Protein AF-A0A6B0R515-F1 (afdb_monomer)

Secondary structure (DSSP, 8-state):
-------------------------------HHHHHHHHHHHHHHHHHHHHHHHHHHHTT--HHHHHHHHHHHHS----

Solvent-accessible surface area (backbone atoms only — not comparable to full-atom values): 5153 Å² total; per-residue (Å²): 136,88,86,84,84,89,81,81,88,78,73,80,71,82,79,70,78,79,91,64,85,76,72,77,72,71,76,69,83,60,51,80,63,56,50,50,50,52,52,50,50,50,51,50,50,54,52,48,53,52,49,54,53,48,53,33,57,79,66,71,49,52,73,64,56,52,18,47,52,44,1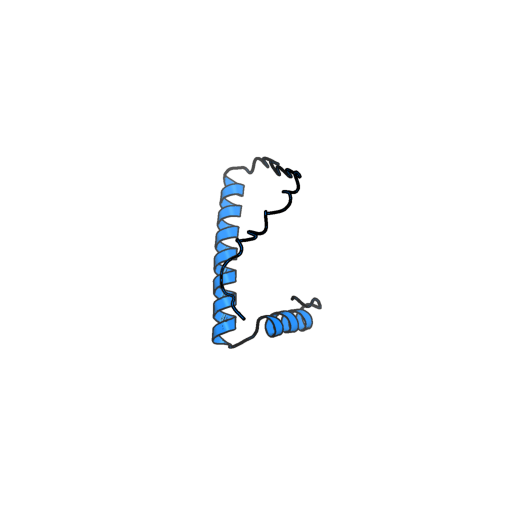6,73,77,70,77,5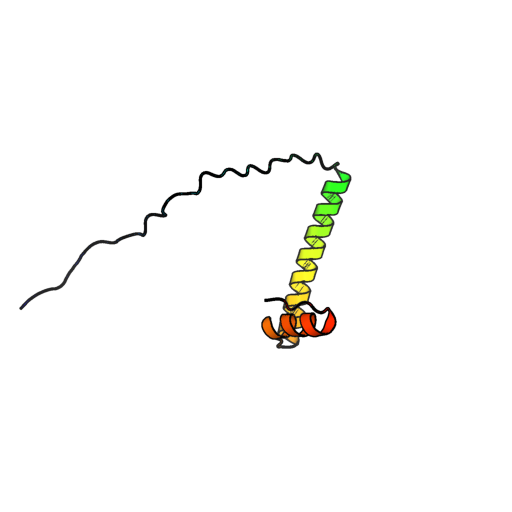2,70,47,133

Foldseek 3Di:
DDDDDDDDDDPPDPPDDPPPPPVPPPPPVQDPVNVVVVVVVVVVVVVVVVVVVVVCVVVVHDPQRVQVVCCVVPVHGDD

pLDDT: mean 77.99, std 20.62, range [42.0, 98.31]

InterPro domains:
  IPR000327 POU-specific domain [PF00157] (42-79)
  IPR000327 POU-specific domain [PS51179] (37-79)
  IPR010982 Lambda repressor-like, DNA-binding domain superfamily [G3DSA:1.10.260.40] (41-79)
  IPR010982 Lambda repressor-like, DNA-binding domain superfamily [SSF47413] (37-79)

Nearest PDB structures (foldseek):
  6yov-assembly1_K  TM=9.850E-01  e=4.877E-03  Aequorea victoria
  8bx1-assembly1_A  TM=9.572E-01  e=4.529E-03  Mus musculus

Organism: NCBI:txid72004

Radius of gyration: 24.23 Å; Cα contacts (8 Å, |Δi|>4): 22; chains: 1; bounding box: 48×63×42 Å

Sequence (79 aa):
MESNPSSEGASPEPCATPAGAVKLHKKLELNPKESQDIKALQKNLEQSAKLVKQKRITLESTQAAVGLTLGVLFGKVFS

Mean predicted aligned error: 15.95 Å

Structure (mmCIF, N/CA/C/O backbone):
data_AF-A0A6B0R515-F1
#
_entry.id   AF-A0A6B0R515-F1
#
loop_
_atom_site.group_PDB
_atom_site.id
_atom_site.type_symbol
_atom_site.label_atom_id
_atom_site.label_alt_id
_atom_site.label_comp_id
_atom_site.label_asym_id
_atom_site.label_entity_id
_atom_site.label_seq_id
_atom_site.pdbx_PDB_ins_code
_atom_site.Cartn_x
_atom_site.Cartn_y
_atom_site.Cartn_z
_atom_site.occupancy
_atom_site.B_iso_or_equiv
_atom_site.auth_seq_id
_atom_site.auth_comp_id
_atom_site.auth_asym_id
_atom_site.auth_atom_id
_atom_site.pdbx_PDB_model_num
ATOM 1 N N . MET A 1 1 ? 24.326 53.998 -22.455 1.00 45.12 1 MET A N 1
ATOM 2 C CA . MET A 1 1 ? 22.869 53.822 -22.317 1.00 45.12 1 MET A CA 1
ATOM 3 C C . MET A 1 1 ? 22.640 52.954 -21.106 1.00 45.12 1 MET A C 1
ATOM 5 O O . MET A 1 1 ? 23.086 51.816 -21.069 1.00 45.12 1 MET A O 1
ATOM 9 N N . GLU A 1 2 ? 22.096 53.600 -20.088 1.00 48.00 2 GLU A N 1
ATOM 10 C CA . GLU A 1 2 ? 21.743 53.068 -18.780 1.00 48.00 2 GLU A CA 1
ATOM 11 C C . GLU A 1 2 ? 20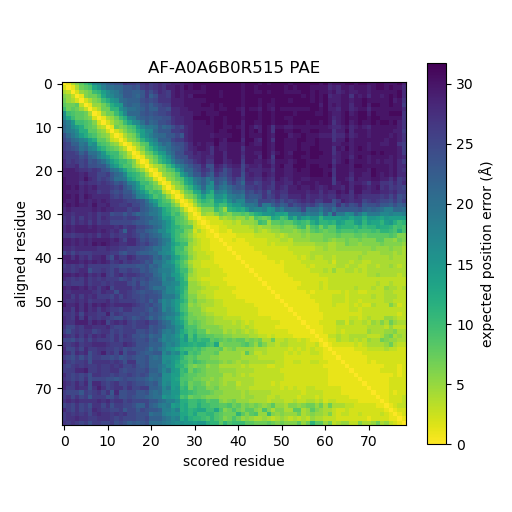.576 52.085 -18.901 1.00 48.00 2 GLU A C 1
ATOM 13 O O . GLU A 1 2 ? 19.733 52.258 -19.780 1.00 48.00 2 GLU A O 1
ATOM 18 N N . SER A 1 3 ? 20.495 51.089 -18.015 1.00 47.22 3 SER A N 1
ATOM 19 C CA . SER A 1 3 ? 19.454 51.019 -16.970 1.00 47.22 3 SER A CA 1
ATOM 20 C C . SER A 1 3 ? 19.325 49.606 -16.373 1.00 47.22 3 SER A C 1
ATOM 22 O O . SER A 1 3 ? 18.989 48.630 -17.032 1.00 47.22 3 SER A O 1
ATOM 24 N N . ASN A 1 4 ? 19.593 49.531 -15.076 1.00 47.94 4 ASN A N 1
ATOM 25 C CA . ASN A 1 4 ? 18.829 48.784 -14.072 1.00 47.94 4 ASN A CA 1
ATOM 26 C C . ASN A 1 4 ? 18.583 49.823 -12.948 1.00 47.94 4 ASN A C 1
ATOM 28 O O . ASN A 1 4 ? 19.435 50.713 -12.839 1.00 47.94 4 ASN A O 1
ATOM 32 N N . PRO A 1 5 ? 17.532 49.771 -12.095 1.00 57.31 5 PRO A N 1
ATOM 33 C CA . PRO A 1 5 ? 16.745 48.591 -11.703 1.00 57.31 5 PRO A CA 1
ATOM 34 C C . PRO A 1 5 ? 15.221 48.847 -11.461 1.00 57.31 5 PRO A C 1
ATOM 36 O O . PRO A 1 5 ? 14.735 49.966 -11.552 1.00 57.31 5 PRO A O 1
ATOM 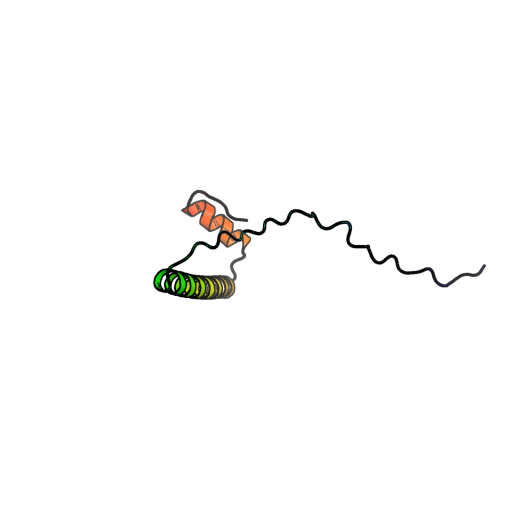39 N N . SER A 1 6 ? 14.513 47.798 -11.012 1.00 50.97 6 SER A N 1
ATOM 40 C CA . SER A 1 6 ? 13.241 47.815 -10.249 1.00 50.97 6 SER A CA 1
ATOM 41 C C . SER A 1 6 ? 11.911 47.980 -11.008 1.00 50.97 6 SER A C 1
ATOM 43 O O . SER A 1 6 ? 11.589 49.050 -11.510 1.00 50.97 6 SER A O 1
ATOM 45 N N . SER A 1 7 ? 11.063 46.944 -10.959 1.00 53.84 7 SER A N 1
ATOM 46 C CA . SER A 1 7 ? 9.604 47.111 -10.892 1.00 53.84 7 SER A CA 1
ATOM 47 C C . SER A 1 7 ? 8.967 45.876 -10.246 1.00 53.84 7 SER A C 1
ATOM 49 O O . SER A 1 7 ? 8.921 44.797 -10.826 1.00 53.84 7 SER A O 1
ATOM 51 N N . GLU A 1 8 ? 8.624 46.064 -8.973 1.00 52.88 8 GLU A N 1
ATOM 52 C CA . GLU A 1 8 ? 7.377 45.666 -8.315 1.00 52.88 8 GLU A CA 1
ATOM 53 C C . GLU A 1 8 ? 6.796 44.261 -8.549 1.00 52.88 8 GLU A C 1
ATOM 55 O O . GLU A 1 8 ? 6.453 43.838 -9.650 1.00 52.88 8 GLU A O 1
ATOM 60 N N . GLY A 1 9 ? 6.615 43.546 -7.436 1.00 51.00 9 GLY A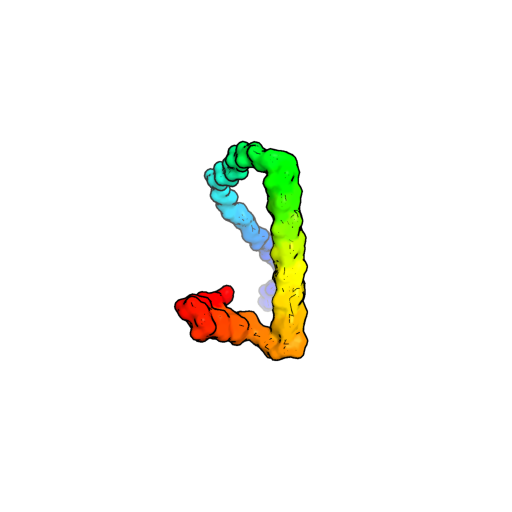 N 1
ATOM 61 C CA . GLY A 1 9 ? 5.967 42.247 -7.405 1.00 51.00 9 GLY A CA 1
ATOM 62 C C . GLY A 1 9 ? 4.525 42.288 -7.901 1.00 51.00 9 GLY A C 1
ATOM 63 O O . GLY A 1 9 ? 3.707 43.065 -7.423 1.00 51.00 9 GLY A O 1
ATOM 64 N N . ALA A 1 10 ? 4.190 41.345 -8.773 1.00 42.00 10 ALA A N 1
ATOM 65 C CA . ALA A 1 10 ? 2.824 40.883 -8.945 1.00 42.00 10 ALA A CA 1
ATOM 66 C C . ALA A 1 10 ? 2.701 39.538 -8.223 1.00 42.00 10 ALA A C 1
ATOM 68 O O . ALA A 1 10 ? 2.895 38.466 -8.796 1.00 42.00 10 ALA A O 1
ATOM 69 N N . SER A 1 11 ? 2.428 39.622 -6.920 1.00 53.88 11 SER A N 1
ATOM 70 C CA . SER A 1 11 ? 1.808 38.534 -6.171 1.00 53.88 11 SER A CA 1
ATOM 71 C C . SER A 1 11 ? 0.544 38.130 -6.932 1.00 53.88 11 SER A C 1
ATOM 73 O O . SER A 1 11 ? -0.316 38.995 -7.106 1.00 53.88 11 SER A O 1
ATOM 75 N N . PRO A 1 12 ? 0.400 36.882 -7.415 1.00 58.31 12 PRO A N 1
ATOM 76 C CA . PRO A 1 12 ? -0.858 36.464 -8.002 1.00 58.31 12 PRO A CA 1
ATOM 77 C C . PRO A 1 12 ? -1.897 36.507 -6.887 1.00 58.31 12 PRO A C 1
ATOM 79 O O . PRO A 1 12 ? -1.872 35.705 -5.953 1.00 58.31 12 PRO A O 1
ATOM 82 N N . GLU A 1 13 ? -2.768 37.508 -6.952 1.00 49.62 13 GLU A N 1
ATOM 83 C CA . GLU A 1 13 ? -3.939 37.582 -6.103 1.00 49.62 13 GLU A CA 1
ATOM 84 C C . GLU A 1 13 ? -4.728 36.282 -6.315 1.00 49.62 13 GLU A C 1
ATOM 86 O O . GLU A 1 13 ? -5.013 35.919 -7.465 1.00 49.62 13 GLU A O 1
ATOM 91 N N . PRO A 1 14 ? -5.014 35.515 -5.249 1.00 47.97 14 PRO A N 1
ATOM 92 C CA . PRO A 1 14 ? -5.760 34.276 -5.365 1.00 47.97 14 PRO A CA 1
ATOM 93 C C . PRO A 1 14 ? -7.178 34.627 -5.810 1.00 47.97 14 PRO A C 1
ATOM 95 O O . PRO A 1 14 ? -8.025 35.028 -5.013 1.00 47.97 14 PRO A O 1
ATOM 98 N N . CYS A 1 15 ? -7.415 34.514 -7.117 1.00 50.88 15 CYS A N 1
ATOM 99 C CA . CYS A 1 15 ? -8.714 34.748 -7.718 1.00 50.88 15 CYS A CA 1
ATOM 100 C C . CYS A 1 15 ? -9.751 33.825 -7.078 1.00 50.88 15 CYS A C 1
ATOM 102 O O . CYS A 1 15 ? -9.696 32.605 -7.219 1.00 50.88 15 CYS A O 1
ATOM 104 N N . ALA A 1 16 ? -10.686 34.479 -6.391 1.00 51.97 16 ALA A N 1
ATOM 105 C CA . ALA A 1 16 ? -12.044 34.063 -6.092 1.00 51.97 16 ALA A CA 1
ATOM 106 C C . ALA A 1 16 ? -12.225 32.587 -5.709 1.00 51.97 16 ALA A C 1
ATOM 108 O O . ALA A 1 16 ? -12.500 31.711 -6.529 1.00 51.97 16 ALA A O 1
ATOM 109 N N . THR A 1 17 ? -12.202 32.368 -4.396 1.00 55.16 17 THR A N 1
ATOM 110 C CA . THR A 1 17 ? -12.966 31.339 -3.693 1.00 55.16 17 THR A CA 1
ATOM 111 C C . THR A 1 17 ? -14.270 31.015 -4.434 1.00 55.16 17 THR A C 1
ATOM 113 O O . THR A 1 17 ? -15.131 31.894 -4.551 1.00 55.16 17 THR A O 1
ATOM 116 N N . PRO A 1 18 ? -14.507 29.765 -4.866 1.00 52.50 18 PRO A N 1
ATOM 117 C CA . PRO A 1 18 ? -15.862 29.318 -5.101 1.00 52.50 18 PRO A CA 1
ATOM 118 C C . PRO A 1 18 ? -16.570 29.361 -3.747 1.00 52.50 18 PRO A C 1
ATOM 120 O O . PRO A 1 18 ? -16.345 28.518 -2.875 1.00 52.50 18 PRO A O 1
ATOM 123 N N . ALA A 1 19 ? -17.404 30.383 -3.557 1.00 55.41 19 ALA A N 1
ATOM 124 C CA . ALA A 1 19 ? -18.438 30.433 -2.536 1.00 55.41 19 ALA A CA 1
ATOM 125 C C . ALA A 1 19 ? -19.457 29.327 -2.845 1.00 55.41 19 ALA A C 1
ATOM 127 O O . ALA A 1 19 ? 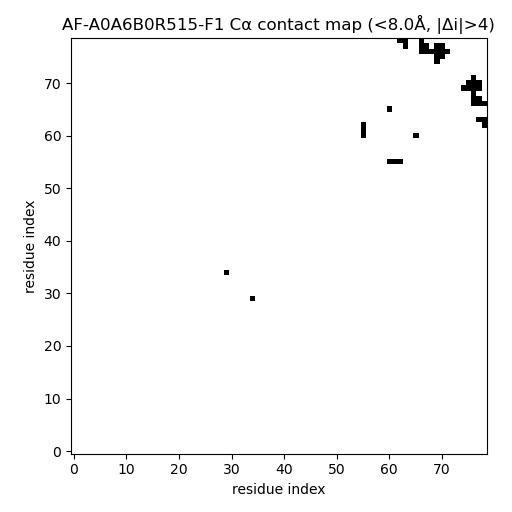-20.539 29.546 -3.375 1.00 55.41 19 ALA A O 1
ATOM 128 N N . GLY A 1 20 ? -19.052 28.101 -2.555 1.00 46.25 20 GLY A N 1
ATOM 129 C CA . GLY A 1 20 ? -19.844 26.895 -2.641 1.00 46.25 20 GLY A CA 1
ATOM 130 C C . GLY A 1 20 ? -19.576 26.132 -1.368 1.00 46.25 20 GLY A C 1
ATOM 131 O O . GLY A 1 20 ? -18.880 25.122 -1.373 1.00 46.25 20 GLY A O 1
ATOM 132 N N . ALA A 1 21 ? -20.076 26.678 -0.261 1.00 56.94 21 ALA A N 1
ATOM 133 C CA . ALA A 1 21 ? -20.169 25.987 1.004 1.00 56.94 21 ALA A CA 1
ATOM 134 C C . ALA A 1 21 ? -20.976 24.702 0.796 1.00 56.94 21 ALA A C 1
ATOM 136 O O . ALA A 1 21 ? -22.173 24.646 1.068 1.00 56.94 21 ALA A O 1
ATOM 137 N N . VAL A 1 22 ? -20.311 23.625 0.387 1.00 54.69 22 VAL A N 1
ATOM 138 C CA . VAL A 1 22 ? -20.785 22.289 0.711 1.00 54.69 22 VAL A CA 1
ATOM 139 C C . VAL A 1 22 ? -20.386 22.085 2.162 1.00 54.69 22 VAL A C 1
ATOM 141 O O . VAL A 1 22 ? -19.443 21.374 2.502 1.00 54.69 22 VAL A O 1
ATOM 144 N N . LYS A 1 23 ? -21.109 22.779 3.045 1.00 54.38 23 LYS A N 1
ATOM 145 C CA . LYS A 1 23 ? -21.212 22.409 4.444 1.00 54.38 23 LYS A CA 1
ATOM 146 C C . LYS A 1 23 ? -21.868 21.034 4.432 1.00 54.38 23 LYS A C 1
ATOM 148 O O . LYS A 1 23 ? -23.078 20.904 4.589 1.00 54.38 23 LYS A O 1
ATOM 153 N N . LEU A 1 24 ? -21.064 19.994 4.228 1.00 51.16 24 LEU A N 1
ATOM 154 C CA . LEU A 1 24 ? -21.456 18.610 4.430 1.00 51.16 24 LEU A CA 1
ATOM 155 C C . LEU A 1 24 ? -21.506 18.372 5.945 1.00 51.16 24 LEU A C 1
ATOM 157 O O . LEU A 1 24 ? -20.830 17.520 6.498 1.00 51.16 24 LEU A O 1
ATOM 161 N N . HIS A 1 25 ? -22.339 19.150 6.636 1.00 48.91 25 HIS A N 1
ATOM 162 C CA . HIS A 1 25 ? -22.891 18.766 7.922 1.00 48.91 25 HIS A CA 1
ATOM 163 C C . HIS A 1 25 ? -24.149 17.950 7.644 1.00 48.91 25 HIS A C 1
ATOM 165 O O . HIS A 1 25 ? -25.250 18.291 8.067 1.00 48.91 25 HIS A O 1
ATOM 171 N N . LYS A 1 26 ? -23.974 16.804 6.983 1.00 52.53 26 LYS A N 1
ATOM 172 C CA . LYS A 1 26 ? -24.749 15.661 7.439 1.00 52.53 26 LYS A CA 1
ATOM 173 C C . LYS A 1 26 ? -24.085 15.272 8.749 1.00 52.53 26 LYS A C 1
ATOM 175 O O . LYS A 1 26 ? -23.087 14.559 8.750 1.00 52.53 26 LYS A O 1
ATOM 180 N N . LYS A 1 27 ? -24.594 15.806 9.864 1.00 57.25 27 LYS A N 1
ATOM 181 C CA . LYS A 1 27 ? -24.387 15.185 11.172 1.00 57.25 27 LYS A CA 1
ATOM 182 C C . LYS A 1 27 ? -25.112 13.841 11.078 1.00 57.25 27 LYS A C 1
ATOM 184 O O . LYS A 1 27 ? -26.260 13.727 11.482 1.00 57.25 27 LYS A O 1
ATOM 189 N N . LEU A 1 28 ? -24.477 12.879 10.403 1.00 56.38 28 LEU A N 1
ATOM 190 C CA . LEU A 1 28 ? -24.789 11.473 10.554 1.00 56.38 28 LEU A CA 1
ATOM 191 C C . LEU A 1 28 ? -24.519 11.257 12.035 1.00 56.38 28 LEU A C 1
ATOM 193 O O . LEU A 1 28 ? -23.369 11.365 12.469 1.00 56.38 28 LEU A O 1
ATOM 197 N N . GLU A 1 29 ? -25.578 11.155 12.828 1.00 58.00 29 GLU A N 1
ATOM 198 C CA . GLU A 1 29 ? -25.450 10.813 14.232 1.00 58.00 29 GLU A CA 1
ATOM 199 C C . GLU A 1 29 ? -24.988 9.354 14.278 1.00 58.00 29 GLU A C 1
ATOM 201 O O . GLU A 1 29 ? -25.776 8.432 14.431 1.00 58.00 29 GLU A O 1
ATOM 206 N N . LEU A 1 30 ? -23.698 9.152 14.006 1.00 61.62 30 LEU A N 1
ATOM 207 C CA . LEU A 1 30 ? -23.025 7.885 14.202 1.00 61.62 30 LEU A CA 1
ATOM 208 C C . LEU A 1 30 ? -23.129 7.595 15.679 1.00 61.62 30 LEU A C 1
ATOM 210 O O . LEU A 1 30 ? -22.712 8.423 16.505 1.00 61.62 30 LEU A O 1
ATOM 214 N N . ASN A 1 31 ? -23.669 6.430 16.012 1.00 79.06 31 ASN A N 1
ATOM 215 C CA . ASN A 1 31 ? -23.676 6.048 17.405 1.00 79.06 31 ASN A CA 1
ATOM 216 C C . ASN A 1 31 ? -22.206 5.955 17.895 1.00 79.06 31 ASN A C 1
ATOM 218 O O . ASN A 1 31 ? -21.264 5.816 17.098 1.00 79.06 31 ASN A O 1
ATOM 222 N N . PRO A 1 32 ? -21.957 6.029 19.210 1.00 77.62 32 PRO A N 1
ATOM 223 C CA . PRO A 1 32 ? -20.595 5.974 19.737 1.00 77.62 32 PRO A CA 1
ATOM 224 C C . PRO A 1 32 ? -19.798 4.732 19.296 1.00 77.62 32 PRO A C 1
ATOM 226 O O . PRO A 1 32 ? -18.576 4.807 19.192 1.00 77.62 32 PRO A O 1
ATOM 229 N N . LYS A 1 33 ? -20.477 3.614 19.005 1.00 79.75 33 LYS A N 1
ATOM 230 C CA . LYS A 1 33 ? -19.883 2.356 18.533 1.00 79.75 33 LYS A CA 1
ATOM 231 C C . LYS A 1 33 ? -19.385 2.478 17.089 1.00 79.75 33 LYS A C 1
ATOM 233 O O . LYS A 1 33 ? -18.211 2.254 16.829 1.00 79.75 33 LYS A O 1
ATOM 238 N N . GLU A 1 34 ? -20.231 2.943 16.179 1.00 80.19 34 GLU A N 1
ATOM 239 C CA . GLU A 1 34 ? -19.905 3.132 14.766 1.00 80.19 34 GLU A CA 1
ATOM 240 C C . GLU A 1 34 ? -18.810 4.196 14.590 1.00 80.19 34 GLU A C 1
ATOM 242 O O . GLU A 1 34 ? -17.920 4.053 13.756 1.00 80.19 34 GLU A O 1
ATOM 247 N N . SER A 1 35 ? -18.810 5.244 15.424 1.00 85.81 35 SER A N 1
ATOM 248 C CA . SER A 1 35 ? -17.726 6.237 15.454 1.00 85.81 35 SER A CA 1
ATOM 249 C C . SER A 1 35 ? -16.378 5.618 15.856 1.00 85.81 35 SER A C 1
ATOM 251 O O . SER A 1 35 ? -15.338 5.958 15.283 1.00 85.81 35 SER A O 1
ATOM 253 N N . GLN A 1 36 ? -16.371 4.684 16.812 1.00 91.12 36 GLN A N 1
ATOM 254 C CA . GLN A 1 36 ? -15.163 3.938 17.181 1.00 91.12 36 GLN A CA 1
ATOM 255 C C . GLN A 1 36 ? -14.712 2.992 16.066 1.00 91.12 36 GLN A C 1
ATOM 257 O O . GLN A 1 36 ? -13.518 2.960 15.758 1.00 91.12 36 GLN A O 1
ATOM 262 N N . ASP A 1 37 ? -15.644 2.291 15.424 1.00 92.81 37 ASP A N 1
ATOM 263 C CA . ASP A 1 37 ? -15.342 1.362 14.333 1.00 92.81 37 ASP A CA 1
ATOM 264 C C . ASP A 1 37 ? -14.776 2.097 13.111 1.00 92.81 37 ASP A C 1
ATOM 266 O O . ASP A 1 37 ? -13.772 1.671 12.538 1.00 92.81 37 ASP A O 1
ATOM 270 N N . ILE A 1 38 ? -15.319 3.271 12.767 1.00 93.62 38 ILE A N 1
ATOM 271 C CA . ILE A 1 38 ? -14.766 4.127 11.707 1.00 93.62 38 ILE A CA 1
ATOM 272 C C . ILE A 1 38 ? -13.357 4.602 12.069 1.00 93.62 38 ILE A C 1
ATOM 274 O O . ILE A 1 38 ? -12.469 4.586 11.215 1.00 93.62 38 ILE A O 1
ATOM 278 N N . LYS A 1 39 ? -13.103 4.985 13.327 1.00 94.12 39 LYS A N 1
ATOM 279 C CA . LYS A 1 39 ? -11.747 5.352 13.775 1.00 94.12 39 LYS A CA 1
ATOM 280 C C . LYS A 1 39 ? -10.780 4.171 13.697 1.00 94.12 39 LYS A C 1
ATOM 282 O O . LYS A 1 39 ? -9.618 4.366 13.341 1.00 94.12 39 LYS A O 1
ATOM 287 N N . ALA A 1 40 ? -11.227 2.961 14.026 1.00 95.06 40 ALA A N 1
ATOM 288 C CA . ALA A 1 40 ? -10.418 1.753 13.892 1.00 95.06 40 ALA A CA 1
ATOM 289 C C . ALA A 1 40 ? -10.116 1.448 12.416 1.00 95.06 40 ALA A C 1
ATOM 291 O O . ALA A 1 40 ? -8.959 1.200 12.068 1.00 95.06 40 ALA A O 1
ATOM 292 N N . LEU A 1 41 ? -11.118 1.566 11.541 1.00 95.62 41 LEU A N 1
ATOM 293 C CA . LEU A 1 41 ? -10.965 1.400 10.097 1.00 95.62 41 LEU A CA 1
ATOM 294 C C . LEU A 1 41 ? -9.989 2.426 9.509 1.00 95.62 41 LEU A C 1
ATOM 296 O O . LEU A 1 41 ? -9.089 2.050 8.766 1.00 95.62 41 LEU A O 1
ATOM 300 N N . GLN A 1 42 ? -10.101 3.704 9.882 1.00 97.12 42 GLN A N 1
ATOM 301 C CA . GLN A 1 42 ? -9.172 4.752 9.441 1.00 97.12 42 GLN A CA 1
ATOM 302 C C . GLN A 1 42 ? -7.725 4.435 9.832 1.00 97.12 42 GLN A C 1
ATOM 304 O O . GLN A 1 42 ? -6.824 4.546 9.000 1.00 97.12 42 GLN A O 1
ATOM 309 N N . LYS A 1 43 ? -7.497 3.980 11.072 1.00 97.62 43 LYS A N 1
ATOM 310 C CA . LYS A 1 43 ? -6.164 3.554 11.524 1.00 97.62 43 LYS A CA 1
ATOM 311 C C . LYS A 1 43 ? -5.646 2.362 10.723 1.00 97.62 43 LYS A C 1
ATOM 313 O O . LYS A 1 43 ? -4.482 2.363 10.328 1.00 97.62 43 LYS A O 1
ATOM 318 N N . ASN A 1 44 ? -6.496 1.369 10.459 1.00 97.00 44 ASN A N 1
ATOM 319 C CA . ASN A 1 44 ? -6.121 0.206 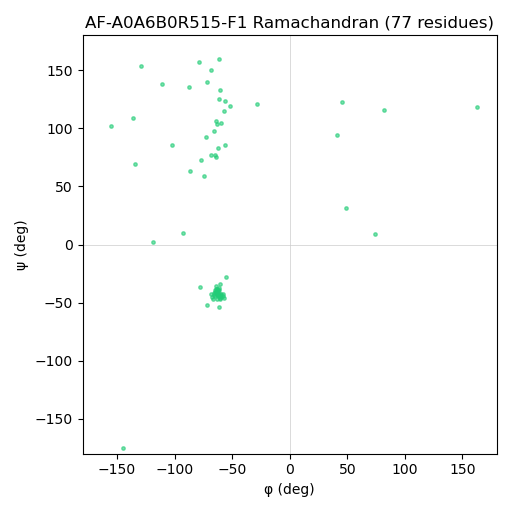9.660 1.00 97.00 44 ASN A CA 1
ATOM 320 C C . ASN A 1 44 ? -5.760 0.605 8.220 1.00 97.00 44 ASN A C 1
ATOM 322 O O . ASN A 1 44 ? -4.730 0.170 7.707 1.00 97.00 44 ASN A O 1
ATOM 326 N N . LEU A 1 45 ? -6.538 1.499 7.604 1.00 97.25 45 LEU A N 1
ATOM 327 C CA . LEU A 1 45 ? -6.255 2.025 6.270 1.00 97.25 45 LEU A CA 1
ATOM 328 C C . LEU A 1 45 ? -4.932 2.796 6.234 1.00 97.25 45 LEU A C 1
ATOM 330 O O . LEU A 1 45 ? -4.122 2.558 5.339 1.00 97.25 45 LEU A O 1
ATOM 334 N N . GLU A 1 46 ? -4.653 3.649 7.222 1.00 97.81 46 GLU A N 1
ATOM 335 C CA . GLU A 1 46 ? -3.370 4.356 7.309 1.00 97.81 46 GLU A CA 1
ATOM 336 C C . GLU A 1 46 ? -2.192 3.374 7.432 1.00 97.81 46 GLU A C 1
ATOM 338 O O . GLU A 1 46 ? -1.181 3.510 6.735 1.00 97.81 46 GLU A O 1
ATOM 343 N N . GLN A 1 47 ? -2.327 2.350 8.277 1.00 98.31 47 GLN A N 1
ATOM 344 C CA . GLN A 1 47 ? -1.316 1.301 8.415 1.00 98.31 47 GLN A CA 1
ATOM 345 C C . GLN A 1 47 ? -1.137 0.508 7.115 1.00 98.31 47 GLN A C 1
ATOM 347 O O . GLN A 1 47 ? -0.001 0.239 6.717 1.00 98.31 47 GLN A O 1
ATOM 352 N N . SER A 1 48 ? -2.230 0.193 6.417 1.00 95.50 48 SER A N 1
ATOM 353 C CA . SER A 1 48 ? -2.183 -0.497 5.128 1.00 95.50 48 SER A CA 1
ATOM 354 C C . SER A 1 48 ? -1.444 0.336 4.076 1.00 95.50 48 SER A C 1
ATOM 356 O O . SER A 1 48 ? -0.553 -0.179 3.402 1.00 95.50 48 SER A O 1
ATOM 358 N N . ALA A 1 49 ? -1.706 1.645 4.005 1.00 96.69 49 ALA A N 1
ATOM 359 C CA . ALA A 1 49 ? -1.045 2.548 3.071 1.00 96.69 49 ALA A CA 1
ATOM 360 C C . ALA A 1 49 ? 0.461 2.654 3.355 1.00 96.69 49 ALA A C 1
ATOM 362 O O . ALA A 1 49 ? 1.278 2.617 2.428 1.00 96.69 49 ALA A O 1
ATOM 363 N N . LYS A 1 50 ? 0.848 2.721 4.637 1.00 97.81 50 LYS A N 1
ATOM 364 C CA . LYS A 1 50 ? 2.260 2.692 5.053 1.00 97.81 50 LYS A CA 1
ATOM 365 C C . LYS A 1 50 ? 2.944 1.398 4.613 1.00 97.81 50 LYS A C 1
ATOM 367 O O . LYS A 1 50 ? 4.022 1.458 4.021 1.00 97.81 50 LYS A O 1
ATOM 372 N N . LEU A 1 51 ? 2.304 0.250 4.840 1.00 97.38 51 LEU A N 1
ATOM 373 C CA . LEU A 1 51 ? 2.842 -1.055 4.457 1.00 97.38 51 LEU A CA 1
ATOM 374 C C . LEU A 1 51 ? 2.970 -1.207 2.935 1.00 97.38 51 LEU A C 1
ATOM 376 O O . LEU A 1 51 ? 4.006 -1.663 2.450 1.00 97.38 51 LEU A O 1
ATOM 380 N N . VAL A 1 52 ? 1.956 -0.796 2.170 1.00 95.19 52 VAL A N 1
ATOM 381 C CA . VAL A 1 52 ? 1.988 -0.821 0.698 1.00 95.19 52 VAL A CA 1
ATOM 382 C C . VAL A 1 52 ? 3.136 0.040 0.177 1.00 95.19 52 VAL A C 1
ATOM 384 O O . VAL A 1 52 ? 3.914 -0.411 -0.666 1.00 95.19 52 VAL A O 1
ATOM 387 N N . LYS A 1 53 ? 3.310 1.251 0.723 1.00 95.19 53 LYS A N 1
ATOM 388 C CA . LYS A 1 53 ? 4.420 2.137 0.351 1.00 95.19 53 LYS A CA 1
ATOM 389 C C . LYS A 1 53 ? 5.778 1.506 0.663 1.00 95.19 53 LYS A C 1
ATOM 391 O O . LYS A 1 53 ? 6.672 1.596 -0.178 1.00 95.19 53 LYS A O 1
ATOM 396 N N . GLN A 1 54 ? 5.922 0.874 1.829 1.00 97.69 54 GLN A N 1
ATOM 397 C CA . GLN A 1 54 ? 7.146 0.179 2.227 1.00 97.69 54 GLN A CA 1
ATOM 398 C C . GLN A 1 54 ? 7.466 -0.965 1.262 1.00 97.69 54 GLN A C 1
ATOM 400 O O . GLN A 1 54 ? 8.544 -0.968 0.678 1.00 97.69 54 GLN A O 1
ATOM 405 N N . LYS A 1 55 ? 6.516 -1.880 1.026 1.00 95.44 55 LYS A N 1
ATOM 406 C CA . LYS A 1 55 ? 6.704 -3.023 0.117 1.00 95.44 55 LYS A CA 1
ATOM 407 C C . LYS A 1 55 ? 7.058 -2.584 -1.297 1.00 95.44 55 LYS A C 1
ATOM 409 O O . LYS A 1 55 ? 7.968 -3.147 -1.891 1.00 95.44 55 LYS A O 1
ATOM 414 N N . ARG A 1 56 ? 6.386 -1.549 -1.807 1.00 94.12 56 ARG A N 1
ATOM 415 C CA . ARG A 1 56 ? 6.699 -0.953 -3.107 1.00 94.12 56 ARG A CA 1
ATOM 416 C C . ARG A 1 56 ? 8.156 -0.480 -3.174 1.00 94.12 56 ARG A C 1
ATOM 418 O O . ARG A 1 56 ? 8.814 -0.753 -4.164 1.00 94.12 56 ARG A O 1
ATOM 425 N N . ILE A 1 57 ? 8.646 0.225 -2.149 1.00 95.25 57 ILE A N 1
ATOM 426 C CA . ILE A 1 57 ? 10.035 0.720 -2.119 1.00 95.25 57 ILE A CA 1
ATOM 427 C C . ILE A 1 57 ? 11.024 -0.444 -2.002 1.00 95.25 57 ILE A C 1
ATOM 429 O O . ILE A 1 57 ? 11.992 -0.477 -2.745 1.00 95.25 57 ILE A O 1
ATOM 433 N N . THR A 1 58 ? 10.773 -1.411 -1.114 1.00 92.12 58 THR A N 1
ATOM 434 C CA . THR A 1 58 ? 11.636 -2.592 -0.931 1.00 92.12 58 THR A CA 1
ATOM 435 C C . THR A 1 58 ? 11.754 -3.434 -2.198 1.00 92.12 58 THR A C 1
ATOM 437 O O . THR A 1 58 ? 12.803 -4.009 -2.450 1.00 92.12 58 THR A O 1
ATOM 440 N N . LEU A 1 59 ? 10.682 -3.507 -2.986 1.00 94.25 59 LEU A N 1
ATOM 441 C CA . LEU A 1 59 ? 10.660 -4.206 -4.269 1.00 94.25 59 LEU A CA 1
ATOM 442 C C . LEU A 1 59 ? 10.997 -3.280 -5.451 1.00 94.25 59 LEU A C 1
ATOM 444 O O . LEU A 1 59 ? 10.746 -3.641 -6.596 1.00 94.25 59 LEU A O 1
ATOM 448 N N . GLU A 1 60 ? 11.460 -2.057 -5.171 1.00 94.94 60 GLU A N 1
ATOM 449 C CA . GLU A 1 60 ? 11.854 -1.041 -6.159 1.00 94.94 60 GLU A CA 1
ATOM 450 C C . GLU A 1 60 ? 10.812 -0.814 -7.270 1.00 94.94 60 GLU A C 1
ATOM 452 O O . GLU A 1 60 ? 11.115 -0.482 -8.414 1.00 94.94 60 GLU A O 1
ATOM 457 N N . SER A 1 61 ? 9.536 -0.990 -6.930 1.00 92.19 61 SER A N 1
ATOM 458 C CA . SER A 1 61 ? 8.430 -0.927 -7.878 1.00 92.19 61 SER A CA 1
ATOM 459 C C . SER A 1 61 ? 7.932 0.509 -8.033 1.00 92.19 61 SER A C 1
ATOM 461 O O . SER A 1 61 ? 7.720 1.231 -7.057 1.00 92.19 61 SER A O 1
ATOM 463 N N . THR A 1 62 ? 7.683 0.947 -9.264 1.00 94.38 62 THR A N 1
ATOM 464 C CA . THR A 1 62 ? 7.113 2.279 -9.511 1.00 94.38 62 THR A CA 1
ATOM 465 C C . THR A 1 62 ? 5.604 2.284 -9.254 1.00 94.38 62 THR A C 1
ATOM 467 O O . THR A 1 62 ? 4.938 1.250 -9.311 1.00 94.38 62 THR A O 1
ATOM 470 N N . GLN A 1 63 ? 5.031 3.456 -8.968 1.00 92.12 63 GLN A N 1
ATOM 471 C CA . GLN A 1 63 ? 3.580 3.574 -8.779 1.00 92.12 63 GLN A CA 1
ATOM 472 C C . GLN A 1 63 ? 2.814 3.219 -10.067 1.00 92.12 63 GLN A C 1
ATOM 474 O O . GLN A 1 63 ? 1.830 2.485 -9.991 1.00 92.12 63 GLN A O 1
ATOM 479 N N . ALA A 1 64 ? 3.335 3.612 -11.233 1.00 95.00 64 ALA A N 1
ATOM 480 C CA . ALA A 1 64 ? 2.799 3.209 -12.532 1.00 95.00 64 ALA A CA 1
ATOM 481 C C . ALA A 1 64 ? 2.812 1.680 -12.732 1.00 95.00 64 ALA A C 1
ATOM 483 O O . ALA A 1 64 ? 1.821 1.110 -13.183 1.00 95.00 64 ALA A O 1
ATOM 484 N N . ALA A 1 65 ? 3.895 0.994 -12.345 1.00 94.62 65 ALA A N 1
ATOM 485 C CA . ALA A 1 65 ? 3.985 -0.464 -12.456 1.00 94.62 65 ALA A CA 1
ATOM 486 C C . ALA A 1 65 ? 2.969 -1.183 -11.554 1.00 94.62 65 ALA A C 1
ATOM 488 O O . ALA A 1 65 ? 2.348 -2.164 -11.972 1.00 94.62 65 ALA A O 1
ATOM 489 N N . VAL A 1 66 ? 2.751 -0.676 -10.336 1.00 94.75 66 VAL A N 1
ATOM 490 C CA . VAL A 1 66 ? 1.717 -1.199 -9.430 1.00 94.75 66 VAL A CA 1
ATOM 491 C C . VAL A 1 66 ? 0.322 -0.999 -10.032 1.00 94.75 66 VAL A C 1
ATOM 493 O O . VAL A 1 66 ? -0.457 -1.950 -10.078 1.00 94.75 66 VAL A O 1
ATOM 496 N N . GLY A 1 67 ? 0.017 0.197 -10.543 1.00 95.31 67 GLY A N 1
ATOM 497 C CA . GLY A 1 67 ? -1.272 0.504 -11.170 1.00 95.31 67 GLY A CA 1
ATOM 498 C C . GLY A 1 67 ? -1.571 -0.341 -12.413 1.00 95.31 67 GLY A C 1
ATOM 499 O O . GLY A 1 67 ? -2.695 -0.824 -12.574 1.00 95.31 67 GLY A O 1
ATOM 500 N N . LEU A 1 68 ? -0.555 -0.597 -13.244 1.00 96.88 68 LEU A N 1
ATOM 501 C CA . LEU A 1 68 ? -0.655 -1.492 -14.398 1.00 96.88 68 LEU A CA 1
ATOM 502 C C . LEU A 1 68 ? -0.876 -2.949 -13.974 1.00 96.88 68 LEU A C 1
ATOM 504 O O . LEU A 1 68 ? -1.772 -3.605 -14.499 1.00 96.88 68 LEU A O 1
ATOM 508 N N . THR A 1 69 ? -0.105 -3.445 -13.000 1.00 95.56 69 THR A N 1
ATOM 509 C CA . THR A 1 69 ? -0.230 -4.827 -12.499 1.00 95.56 69 THR A CA 1
ATOM 510 C C . THR A 1 69 ? -1.622 -5.078 -11.922 1.00 95.56 69 THR A C 1
ATOM 512 O O . THR A 1 69 ? -2.241 -6.099 -12.213 1.00 95.56 69 THR A O 1
ATOM 515 N N . LEU A 1 70 ? -2.159 -4.123 -11.156 1.00 96.19 70 LEU A N 1
ATOM 516 C CA . LEU A 1 70 ? -3.537 -4.192 -10.667 1.00 96.19 70 LEU A CA 1
ATOM 517 C C . LEU A 1 70 ? -4.552 -4.205 -11.819 1.00 96.19 70 LEU A C 1
ATOM 519 O O . LEU A 1 70 ? -5.527 -4.950 -11.755 1.00 96.19 70 LEU A O 1
ATOM 523 N N . GLY A 1 71 ? -4.299 -3.455 -12.892 1.00 97.06 71 GLY A N 1
ATOM 524 C CA . GLY A 1 71 ? -5.111 -3.505 -14.106 1.00 97.06 71 GLY A CA 1
ATOM 525 C C . GLY A 1 71 ? -5.105 -4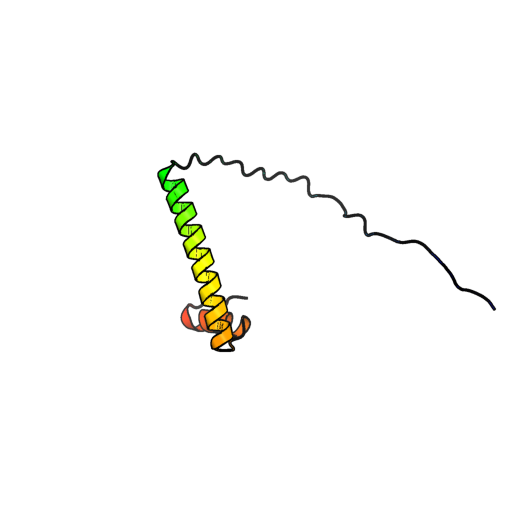.860 -14.804 1.00 97.06 71 GLY A C 1
ATOM 526 O O . GLY A 1 71 ? -6.166 -5.323 -15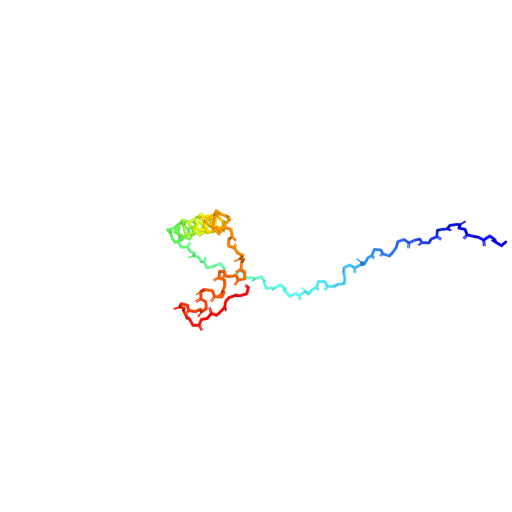.214 1.00 97.06 71 GLY A O 1
ATOM 527 N N . VAL A 1 72 ? -3.952 -5.526 -14.873 1.00 97.38 72 VAL A N 1
ATOM 528 C CA . VAL A 1 72 ? -3.831 -6.883 -15.433 1.00 97.38 72 VAL A CA 1
ATOM 529 C C . VAL A 1 72 ? -4.581 -7.909 -14.577 1.00 97.38 72 VAL A C 1
ATOM 531 O O . VAL A 1 72 ? -5.257 -8.776 -15.122 1.00 97.38 72 VAL A O 1
ATOM 534 N N . LEU A 1 73 ? -4.496 -7.807 -13.247 1.00 97.25 73 LEU A N 1
ATOM 535 C CA . LEU A 1 73 ? -5.114 -8.774 -12.332 1.00 97.25 73 LEU A CA 1
ATOM 536 C C . LEU A 1 73 ? -6.628 -8.579 -12.161 1.00 97.25 73 LEU A C 1
ATOM 538 O O . LEU A 1 73 ? -7.356 -9.558 -12.024 1.00 97.25 73 LEU A O 1
ATOM 542 N N . PHE A 1 74 ? -7.102 -7.331 -12.148 1.00 96.69 74 PHE A N 1
ATOM 543 C CA . PHE A 1 74 ? -8.485 -6.991 -11.782 1.00 96.69 74 PHE A CA 1
ATOM 544 C C . PHE A 1 74 ? -9.280 -6.307 -12.906 1.00 96.69 74 PHE A C 1
ATOM 546 O O . PHE A 1 74 ? -10.425 -5.913 -12.693 1.00 96.69 74 PHE A O 1
ATOM 553 N N . GLY A 1 75 ? -8.694 -6.132 -14.094 1.00 95.50 75 GLY A N 1
ATOM 554 C CA . GLY A 1 75 ? -9.358 -5.530 -15.257 1.00 95.50 75 GLY A CA 1
ATOM 555 C C . GLY A 1 75 ? -9.546 -4.010 -15.180 1.00 95.50 75 GLY A C 1
ATOM 556 O O . GLY A 1 75 ? -10.239 -3.437 -16.019 1.00 95.50 75 GLY A O 1
ATOM 557 N N . LYS A 1 76 ? -8.945 -3.336 -14.189 1.00 94.81 76 LYS A N 1
ATOM 558 C CA . LYS A 1 76 ? -9.044 -1.881 -13.998 1.00 94.81 76 LYS A CA 1
ATOM 559 C C . LYS A 1 76 ? -7.682 -1.271 -13.677 1.00 94.81 76 LYS A C 1
ATOM 561 O O . LYS A 1 76 ? -7.153 -1.485 -12.592 1.00 94.81 76 LYS A O 1
ATOM 566 N N . VAL A 1 77 ? -7.118 -0.521 -14.624 1.00 91.25 77 VAL A N 1
ATOM 567 C CA . VAL A 1 77 ? -5.834 0.179 -14.445 1.00 91.25 77 VAL A CA 1
ATOM 568 C C . VAL A 1 77 ? -6.019 1.366 -13.499 1.00 91.25 77 VAL A C 1
ATOM 570 O O . VAL A 1 77 ? -7.021 2.080 -13.576 1.00 91.25 77 VAL A O 1
ATOM 573 N N . PHE A 1 78 ? -5.042 1.574 -12.620 1.00 92.44 78 PHE A N 1
ATOM 574 C CA . PHE A 1 78 ? -4.990 2.716 -11.708 1.00 92.44 78 PHE A CA 1
ATOM 575 C C . PHE A 1 78 ? -3.850 3.659 -12.109 1.00 92.44 78 PHE A C 1
ATOM 577 O O . PHE A 1 78 ? -2.763 3.192 -12.453 1.00 92.44 78 PHE A O 1
ATOM 584 N N . SER A 1 79 ? -4.117 4.967 -12.059 1.00 90.00 79 SER A N 1
ATOM 585 C CA . SER A 1 79 ? -3.146 6.045 -12.306 1.00 90.00 79 SER A CA 1
ATOM 586 C C . SER A 1 79 ? -2.678 6.706 -11.026 1.00 90.00 79 SER A C 1
ATOM 588 O O . SER A 1 79 ? -3.372 6.601 -9.992 1.00 90.00 79 SER A O 1
#